Protein AF-A0A3N1P726-F1 (afdb_monomer)

Structure (mmCIF, N/CA/C/O backbone):
data_AF-A0A3N1P726-F1
#
_entry.id   AF-A0A3N1P726-F1
#
loop_
_atom_site.group_PDB
_atom_site.id
_atom_site.type_symbol
_atom_site.label_atom_id
_atom_site.label_alt_id
_atom_site.label_comp_id
_atom_site.label_asym_id
_atom_site.label_entity_id
_atom_site.label_seq_id
_atom_site.pdbx_PDB_ins_code
_atom_site.Cartn_x
_atom_site.Cartn_y
_atom_site.Cartn_z
_atom_site.occupancy
_atom_site.B_iso_or_equiv
_atom_site.auth_seq_id
_atom_site.auth_comp_id
_atom_site.auth_asym_id
_atom_site.auth_atom_id
_atom_site.pdbx_PDB_model_num
ATOM 1 N N . MET A 1 1 ? 25.393 -17.396 -35.556 1.00 43.84 1 MET A N 1
ATOM 2 C CA . MET A 1 1 ? 24.895 -16.043 -35.881 1.00 43.84 1 MET A CA 1
ATOM 3 C C . MET A 1 1 ? 23.393 -16.017 -35.611 1.00 43.84 1 MET A C 1
ATOM 5 O O . MET A 1 1 ? 22.594 -16.010 -36.532 1.00 43.84 1 MET A O 1
ATOM 9 N N . SER A 1 2 ? 23.028 -16.137 -34.336 1.00 51.47 2 SER A N 1
ATOM 10 C CA . SER A 1 2 ? 21.647 -16.136 -33.813 1.00 51.47 2 SER A CA 1
ATOM 11 C C . SER A 1 2 ? 21.602 -15.455 -32.432 1.00 51.47 2 SER A C 1
ATOM 13 O O . SER A 1 2 ? 20.663 -15.632 -31.669 1.00 51.47 2 SER A O 1
ATOM 15 N N . GLU A 1 3 ? 22.654 -14.689 -32.131 1.00 53.19 3 GLU A N 1
ATOM 16 C CA . GLU A 1 3 ? 22.912 -13.937 -30.897 1.00 53.19 3 GLU A CA 1
ATOM 17 C C . GLU A 1 3 ? 22.709 -12.439 -31.194 1.00 53.19 3 GLU A C 1
ATOM 19 O O . GLU A 1 3 ? 23.577 -11.609 -30.954 1.00 53.19 3 GLU A O 1
ATOM 24 N N . GLU A 1 4 ? 21.589 -12.109 -31.835 1.00 57.22 4 GLU A N 1
ATOM 25 C CA . GLU A 1 4 ? 21.088 -10.737 -31.964 1.00 57.22 4 GLU A CA 1
ATOM 26 C C . GLU A 1 4 ? 19.760 -10.736 -31.193 1.00 57.22 4 GLU A C 1
ATOM 28 O O . GLU A 1 4 ? 18.705 -11.086 -31.710 1.00 57.22 4 GLU A O 1
ATOM 33 N N . LEU A 1 5 ? 19.883 -10.808 -29.865 1.00 54.72 5 LEU A N 1
ATOM 34 C CA . LEU A 1 5 ? 19.654 -9.660 -28.988 1.00 54.72 5 LEU A CA 1
ATOM 35 C C . LEU A 1 5 ? 18.198 -9.212 -29.109 1.00 54.72 5 LEU A C 1
ATOM 37 O O . LEU A 1 5 ? 17.847 -8.421 -29.981 1.00 54.72 5 LEU A O 1
ATOM 41 N N . LEU A 1 6 ? 17.343 -9.742 -28.228 1.00 61.22 6 LEU A N 1
ATOM 42 C CA . LEU A 1 6 ? 16.001 -9.201 -28.026 1.00 61.22 6 LEU A CA 1
ATOM 43 C C . LEU A 1 6 ? 16.109 -7.669 -27.937 1.00 61.22 6 LEU A C 1
ATOM 45 O O . LEU A 1 6 ? 16.926 -7.191 -27.144 1.00 61.22 6 LEU A O 1
ATOM 49 N N . PRO A 1 7 ? 15.338 -6.903 -28.731 1.00 70.44 7 PRO A N 1
ATOM 50 C CA . PRO A 1 7 ? 15.354 -5.450 -28.659 1.00 70.44 7 PRO A CA 1
ATOM 51 C C . PRO A 1 7 ? 15.172 -5.030 -27.200 1.00 70.44 7 PRO A C 1
ATOM 53 O O . PRO A 1 7 ? 14.238 -5.499 -26.547 1.00 70.44 7 PRO A O 1
ATOM 56 N N . GLU A 1 8 ? 16.043 -4.169 -26.665 1.00 69.56 8 GLU A N 1
ATOM 57 C CA . GLU A 1 8 ? 15.916 -3.697 -25.276 1.00 69.56 8 GLU A CA 1
ATOM 58 C C . GLU A 1 8 ? 14.517 -3.125 -24.987 1.00 69.56 8 GLU A C 1
ATOM 60 O O . GLU A 1 8 ? 14.040 -3.193 -23.857 1.00 69.56 8 GLU A O 1
ATOM 65 N N . SER A 1 9 ? 13.832 -2.617 -26.017 1.00 71.88 9 SER A N 1
ATOM 66 C CA . SER A 1 9 ? 12.429 -2.203 -25.960 1.00 71.88 9 SER A CA 1
ATOM 67 C C . SER A 1 9 ? 11.479 -3.352 -25.619 1.00 71.88 9 SER A C 1
ATOM 69 O O . SER A 1 9 ? 10.663 -3.207 -24.721 1.00 71.88 9 SER A O 1
ATOM 71 N N . THR A 1 10 ? 11.617 -4.518 -26.254 1.00 80.69 10 THR A N 1
ATOM 72 C CA . THR A 1 10 ? 10.770 -5.686 -25.972 1.00 80.69 10 THR A CA 1
ATOM 73 C C . THR A 1 10 ? 10.984 -6.202 -24.553 1.00 80.69 10 THR A C 1
ATOM 75 O O . THR A 1 10 ? 10.020 -6.574 -23.890 1.00 80.69 10 THR A O 1
ATOM 78 N N . LEU A 1 11 ? 12.226 -6.200 -24.059 1.00 79.44 11 LEU A N 1
ATOM 79 C CA . LEU A 1 11 ? 12.510 -6.596 -22.678 1.00 79.44 11 LEU A CA 1
ATOM 80 C C . LEU A 1 11 ? 11.871 -5.627 -21.670 1.00 79.44 11 LEU A C 1
ATOM 82 O O . LEU A 1 11 ? 11.261 -6.078 -20.701 1.00 79.44 11 LEU A O 1
ATOM 86 N N . ARG A 1 12 ? 11.974 -4.314 -21.917 1.00 80.12 12 ARG A N 1
ATOM 87 C CA . ARG A 1 12 ? 11.340 -3.279 -21.085 1.00 80.12 12 ARG A CA 1
ATOM 88 C C . ARG A 1 12 ? 9.818 -3.397 -21.104 1.00 80.12 12 ARG A C 1
ATOM 90 O O . ARG A 1 12 ? 9.226 -3.470 -20.038 1.00 80.12 12 ARG A O 1
ATOM 97 N N . ASP A 1 13 ? 9.201 -3.534 -22.276 1.00 85.06 13 ASP A N 1
ATOM 98 C CA . ASP A 1 13 ? 7.744 -3.663 -22.415 1.00 85.06 13 ASP A CA 1
ATOM 99 C C . ASP A 1 13 ? 7.202 -4.911 -21.699 1.00 85.06 13 ASP A C 1
ATOM 101 O O . ASP A 1 13 ? 6.174 -4.859 -21.018 1.00 85.06 13 ASP A O 1
ATOM 105 N N . VAL A 1 14 ? 7.901 -6.047 -21.824 1.00 86.50 14 VAL A N 1
ATOM 106 C CA . VAL A 1 14 ? 7.523 -7.300 -21.153 1.00 86.50 14 VAL A CA 1
ATOM 107 C C . VAL A 1 14 ? 7.608 -7.151 -19.638 1.00 86.50 14 VAL A C 1
ATOM 109 O O . VAL A 1 14 ? 6.733 -7.642 -18.922 1.00 86.50 14 VAL A O 1
ATOM 112 N N . VAL A 1 15 ? 8.637 -6.474 -19.135 1.00 87.06 15 VAL A N 1
ATOM 113 C CA . VAL A 1 15 ? 8.799 -6.298 -17.691 1.00 87.06 15 VAL A CA 1
ATOM 114 C C . VAL A 1 15 ? 7.862 -5.239 -17.145 1.00 87.06 15 VAL A C 1
ATOM 116 O O . VAL A 1 15 ? 7.278 -5.471 -16.095 1.00 87.06 15 VAL A O 1
ATOM 119 N N . ASP A 1 16 ? 7.614 -4.150 -17.862 1.00 87.56 16 ASP A N 1
ATOM 120 C CA . ASP A 1 16 ? 6.596 -3.170 -17.487 1.00 87.56 16 ASP A CA 1
ATOM 121 C C . ASP A 1 16 ? 5.211 -3.815 -17.407 1.00 87.56 16 ASP A C 1
ATOM 123 O O . ASP A 1 16 ? 4.442 -3.549 -16.478 1.00 87.56 16 ASP A O 1
ATOM 127 N N . LEU A 1 17 ? 4.897 -4.715 -18.343 1.00 91.44 17 LEU A N 1
ATOM 128 C CA . LEU A 1 17 ? 3.686 -5.521 -18.274 1.00 91.44 17 LEU A CA 1
ATOM 129 C C . LEU A 1 17 ? 3.694 -6.428 -17.036 1.00 91.44 17 LEU A C 1
ATOM 131 O O . LEU A 1 17 ? 2.698 -6.474 -16.315 1.00 91.44 17 LEU A O 1
ATOM 135 N N . ALA A 1 18 ? 4.803 -7.116 -16.758 1.00 91.12 18 ALA A N 1
ATOM 136 C CA . ALA A 1 18 ? 4.930 -7.977 -15.584 1.00 91.12 18 ALA A CA 1
ATOM 137 C C . ALA A 1 18 ? 4.765 -7.195 -14.269 1.00 91.12 18 ALA A C 1
ATOM 139 O O . ALA A 1 18 ? 3.992 -7.615 -13.410 1.00 91.12 18 ALA A O 1
ATOM 140 N N . VAL A 1 19 ? 5.413 -6.034 -14.137 1.00 92.62 19 VAL A N 1
ATOM 141 C CA . VAL A 1 19 ? 5.301 -5.130 -12.983 1.00 92.62 19 VAL A CA 1
ATOM 142 C C . VAL A 1 19 ? 3.850 -4.707 -12.790 1.00 92.62 19 VAL A C 1
ATOM 144 O O . VAL A 1 19 ? 3.305 -4.894 -11.706 1.00 92.62 19 VAL A O 1
ATOM 147 N N . ARG A 1 20 ? 3.176 -4.235 -13.847 1.00 93.00 20 ARG A N 1
ATOM 148 C CA . ARG A 1 20 ? 1.761 -3.832 -13.769 1.00 93.00 20 ARG A CA 1
ATOM 149 C C . ARG A 1 20 ? 0.844 -4.980 -13.362 1.00 93.00 20 ARG A C 1
ATOM 151 O O . ARG A 1 20 ? -0.086 -4.767 -12.588 1.00 93.00 20 ARG A O 1
ATOM 158 N N . LEU A 1 21 ? 1.080 -6.188 -13.874 1.00 96.62 21 LEU A N 1
ATOM 159 C CA . LEU A 1 21 ? 0.293 -7.368 -13.509 1.00 96.62 21 LEU A CA 1
ATOM 160 C C . LEU A 1 21 ? 0.488 -7.738 -12.036 1.00 96.62 21 LEU A C 1
ATOM 162 O O . LEU A 1 21 ? -0.486 -8.033 -11.343 1.00 96.62 21 LEU A O 1
ATOM 166 N N . VAL A 1 22 ? 1.728 -7.691 -11.553 1.00 95.69 22 VAL A N 1
ATOM 167 C CA . VAL A 1 22 ? 2.077 -7.984 -10.160 1.00 95.69 22 VAL A CA 1
ATOM 168 C C . VAL A 1 22 ? 1.506 -6.922 -9.210 1.00 95.69 22 VAL A C 1
ATOM 170 O O . VAL A 1 22 ? 0.860 -7.274 -8.222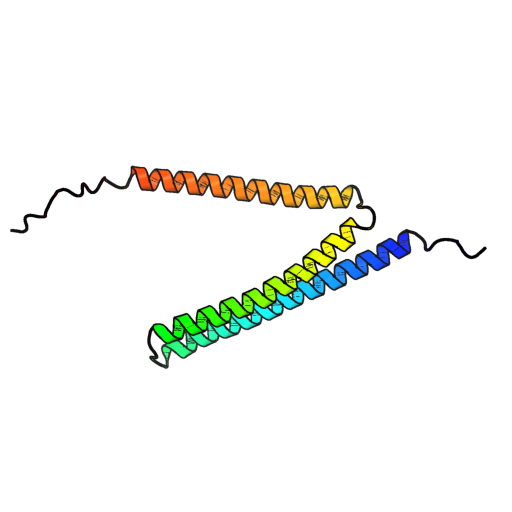 1.00 95.69 22 VAL A O 1
ATOM 173 N N . GLU A 1 23 ? 1.657 -5.634 -9.532 1.00 95.31 23 GLU A N 1
ATOM 174 C CA . GLU A 1 23 ? 1.076 -4.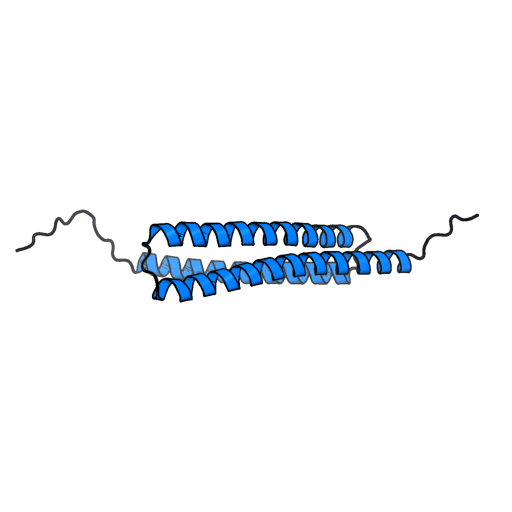514 -8.777 1.00 95.31 23 GLU A CA 1
ATOM 175 C C . GLU A 1 23 ? -0.455 -4.619 -8.717 1.00 95.31 23 GLU A C 1
ATOM 177 O O . GLU A 1 23 ? -1.052 -4.483 -7.645 1.00 95.31 23 GLU A O 1
ATOM 182 N N . PHE A 1 24 ? -1.098 -4.915 -9.851 1.00 97.38 24 PHE A N 1
ATOM 183 C CA . PHE A 1 24 ? -2.545 -5.101 -9.926 1.00 97.38 24 PHE A CA 1
ATOM 184 C C . PHE A 1 24 ? -3.014 -6.288 -9.080 1.00 97.38 24 PHE A C 1
ATOM 186 O O . PHE A 1 24 ? -3.996 -6.168 -8.346 1.00 97.38 24 PHE A O 1
ATOM 193 N N . ALA A 1 25 ? -2.303 -7.417 -9.128 1.00 97.75 25 ALA A N 1
ATOM 194 C CA . ALA A 1 25 ? -2.602 -8.573 -8.290 1.00 97.75 25 ALA A CA 1
ATOM 195 C C . ALA A 1 25 ? -2.495 -8.223 -6.797 1.00 97.75 25 ALA A C 1
ATOM 197 O O . ALA A 1 25 ? -3.418 -8.513 -6.033 1.00 97.75 25 ALA A O 1
ATOM 198 N N . GLY A 1 26 ? -1.426 -7.532 -6.386 1.00 97.75 26 GLY A N 1
ATOM 199 C CA . GLY A 1 26 ? -1.258 -7.060 -5.010 1.00 97.75 26 GLY A CA 1
ATOM 200 C C . GLY A 1 26 ? -2.385 -6.122 -4.568 1.00 97.75 26 GLY A C 1
ATOM 201 O O . GLY A 1 26 ? -2.984 -6.318 -3.508 1.00 97.75 26 GLY A O 1
ATOM 202 N N . ALA A 1 27 ? -2.744 -5.149 -5.410 1.00 97.81 27 ALA A N 1
ATOM 203 C CA . ALA A 1 27 ? -3.853 -4.231 -5.158 1.00 97.81 27 ALA A CA 1
ATOM 204 C C . ALA A 1 27 ? -5.197 -4.966 -5.025 1.00 97.81 27 ALA A C 1
ATOM 206 O O . ALA A 1 27 ? -5.979 -4.663 -4.122 1.00 97.81 27 ALA A O 1
ATOM 207 N N . LEU A 1 28 ? -5.452 -5.966 -5.871 1.00 98.50 28 LEU A N 1
ATOM 208 C CA . LEU A 1 28 ? -6.667 -6.776 -5.823 1.00 98.50 28 LEU A CA 1
ATOM 209 C C . LEU A 1 28 ? -6.752 -7.603 -4.532 1.00 98.50 28 LEU A C 1
ATOM 211 O O . LEU A 1 28 ? -7.810 -7.650 -3.906 1.00 98.50 28 LEU A O 1
ATOM 215 N N . ILE A 1 29 ? -5.646 -8.210 -4.096 1.00 98.38 29 ILE A N 1
ATOM 216 C CA . ILE A 1 29 ? -5.569 -8.965 -2.834 1.00 98.38 29 ILE A CA 1
ATOM 217 C C . ILE A 1 29 ? -5.903 -8.057 -1.644 1.00 98.38 29 ILE A C 1
ATOM 219 O O . ILE A 1 29 ? -6.737 -8.415 -0.805 1.00 98.38 29 ILE A O 1
ATOM 223 N N . ILE A 1 30 ? -5.299 -6.865 -1.590 1.00 98.25 30 ILE A N 1
ATOM 224 C CA . ILE A 1 30 ? -5.569 -5.865 -0.547 1.00 98.25 30 ILE A CA 1
ATOM 225 C C . ILE A 1 30 ? -7.038 -5.453 -0.577 1.00 98.25 30 ILE A C 1
ATOM 227 O O . ILE A 1 30 ? -7.698 -5.437 0.463 1.00 98.25 30 ILE A O 1
ATOM 231 N N . PHE A 1 31 ? -7.561 -5.154 -1.765 1.00 98.44 31 PHE A N 1
ATOM 232 C CA . PHE A 1 31 ? -8.940 -4.728 -1.948 1.00 98.44 31 PHE A CA 1
ATOM 233 C C . PHE A 1 31 ? -9.936 -5.790 -1.471 1.00 98.44 31 PHE A C 1
ATOM 235 O O . PHE A 1 31 ? -10.859 -5.472 -0.723 1.00 98.44 31 PHE A O 1
ATOM 242 N N . ILE A 1 32 ? -9.725 -7.060 -1.828 1.00 98.19 32 ILE A N 1
ATOM 243 C CA . ILE A 1 32 ? -10.563 -8.179 -1.379 1.00 98.19 32 ILE A CA 1
ATOM 244 C C . ILE A 1 32 ? -10.520 -8.305 0.147 1.00 98.19 32 ILE A C 1
ATOM 246 O O . ILE A 1 32 ? -11.571 -8.410 0.784 1.00 98.19 32 ILE A O 1
ATOM 250 N N . GLY A 1 33 ? -9.327 -8.257 0.748 1.00 97.44 33 GLY A N 1
ATOM 251 C CA . GLY A 1 33 ? -9.169 -8.318 2.200 1.00 97.44 33 GLY A CA 1
ATOM 252 C C . GLY A 1 33 ? -9.874 -7.169 2.921 1.00 97.44 33 GLY A C 1
ATOM 253 O O . GLY A 1 33 ? -10.566 -7.391 3.917 1.00 97.44 33 GLY A O 1
ATOM 254 N N . ALA A 1 34 ? -9.746 -5.951 2.391 1.00 97.31 34 ALA A N 1
ATOM 255 C CA . ALA A 1 34 ? -10.393 -4.756 2.917 1.00 97.31 34 ALA A CA 1
ATOM 256 C C . ALA A 1 34 ? -11.922 -4.825 2.792 1.00 97.31 34 ALA A C 1
ATOM 258 O O . ALA A 1 34 ? -12.623 -4.585 3.774 1.00 97.31 34 ALA A O 1
ATOM 259 N N . ALA A 1 35 ? -12.446 -5.216 1.626 1.00 97.19 35 ALA A N 1
ATOM 260 C CA . ALA A 1 35 ? -13.879 -5.380 1.397 1.00 97.19 35 ALA A CA 1
ATOM 261 C C . ALA A 1 35 ? -14.473 -6.453 2.321 1.00 97.19 35 ALA A C 1
ATOM 263 O O . ALA A 1 35 ? -15.495 -6.227 2.970 1.00 97.19 35 ALA A O 1
ATOM 264 N N . TRP A 1 36 ? -13.795 -7.597 2.448 1.00 95.94 36 TRP A N 1
ATOM 265 C CA . TRP A 1 36 ? -14.190 -8.658 3.370 1.00 95.94 36 TRP A CA 1
ATOM 266 C C . TRP A 1 36 ? -14.218 -8.166 4.825 1.00 95.94 36 TRP A C 1
ATOM 268 O O . TRP A 1 36 ? -15.197 -8.396 5.540 1.00 95.94 36 TRP A O 1
ATOM 278 N N . ALA A 1 37 ? -13.179 -7.446 5.260 1.00 93.69 37 ALA A N 1
ATOM 279 C CA . ALA A 1 37 ? -13.094 -6.905 6.614 1.00 93.69 37 ALA A CA 1
ATOM 280 C C . ALA A 1 37 ? -14.187 -5.862 6.886 1.00 93.69 37 ALA A C 1
ATOM 282 O O . ALA A 1 37 ? -14.783 -5.868 7.963 1.00 93.69 37 ALA A O 1
ATOM 283 N N . PHE A 1 38 ? -14.486 -5.013 5.901 1.00 93.56 38 PHE A N 1
ATOM 284 C CA . PHE A 1 38 ? -15.535 -4.003 5.975 1.00 93.56 38 PHE A CA 1
ATOM 285 C C . PHE A 1 38 ? -16.925 -4.632 6.119 1.00 93.56 38 PHE A C 1
ATOM 287 O O . PHE A 1 38 ? -17.659 -4.287 7.045 1.00 93.56 38 PHE A O 1
ATOM 294 N N . VAL A 1 39 ? -17.266 -5.608 5.268 1.00 92.19 39 VAL A N 1
ATOM 295 C CA . VAL A 1 39 ? -18.553 -6.323 5.336 1.00 92.19 39 VAL A CA 1
ATOM 296 C C . VAL A 1 39 ? -18.735 -6.989 6.699 1.00 92.19 39 VAL A C 1
ATOM 298 O O . VAL A 1 39 ? -19.796 -6.864 7.310 1.00 92.19 39 VAL A O 1
ATOM 301 N N . GLN A 1 40 ? -17.695 -7.654 7.212 1.00 88.88 40 GLN A N 1
ATOM 302 C CA . GLN A 1 40 ? -17.748 -8.269 8.538 1.00 88.88 40 GLN A CA 1
ATOM 303 C C . GLN A 1 40 ? -17.921 -7.220 9.636 1.00 88.88 40 GLN A C 1
ATOM 305 O O . GLN A 1 40 ? -18.793 -7.365 10.486 1.00 88.88 40 GLN A O 1
ATOM 310 N N . PHE A 1 41 ? -17.138 -6.142 9.614 1.00 85.94 41 PHE A N 1
ATOM 311 C CA . PHE A 1 41 ? -17.218 -5.081 10.615 1.00 85.94 41 PHE A CA 1
ATOM 312 C C . PHE A 1 41 ? -18.622 -4.459 10.693 1.00 85.94 41 PHE A C 1
ATOM 314 O O . PHE A 1 41 ? -19.198 -4.365 11.779 1.00 85.94 41 PHE A O 1
ATOM 321 N N . VAL A 1 42 ? -19.211 -4.118 9.542 1.00 86.38 42 VAL A N 1
ATOM 322 C CA . VAL A 1 42 ? -20.570 -3.557 9.455 1.00 86.38 42 VAL A CA 1
ATOM 323 C C . VAL A 1 42 ? -21.629 -4.585 9.874 1.00 86.38 42 VAL A C 1
ATOM 325 O O . VAL A 1 42 ? -22.553 -4.249 10.620 1.00 86.38 42 VAL A O 1
ATOM 328 N N . GLY A 1 43 ? -21.480 -5.848 9.460 1.00 80.00 43 GLY A N 1
ATOM 329 C CA . GLY A 1 43 ? -22.374 -6.944 9.844 1.00 80.00 43 GLY A CA 1
ATOM 330 C C . GLY A 1 43 ? -22.368 -7.228 11.351 1.00 80.00 43 GLY A C 1
ATOM 331 O O . GLY A 1 43 ? -23.426 -7.378 11.962 1.00 80.00 43 GLY A O 1
ATOM 332 N N . TYR A 1 44 ? -21.196 -7.227 11.993 1.00 69.69 44 TYR A N 1
ATOM 333 C CA . TYR A 1 44 ? -21.091 -7.351 13.451 1.00 69.69 44 TYR A CA 1
ATOM 334 C C . TYR A 1 44 ? -21.659 -6.126 14.180 1.00 69.69 44 TYR A C 1
ATOM 336 O O . TYR A 1 44 ? -22.300 -6.298 15.216 1.00 69.69 44 TYR A O 1
ATOM 344 N N . GLY A 1 45 ? -21.476 -4.912 13.650 1.00 64.88 45 GLY A N 1
ATOM 345 C CA . GLY A 1 45 ? -22.043 -3.686 14.226 1.00 64.88 45 GLY A CA 1
ATOM 346 C C . GLY A 1 45 ? -23.576 -3.662 14.218 1.00 64.88 45 GLY A C 1
ATOM 347 O O . GLY A 1 45 ? -24.195 -3.279 15.209 1.00 64.88 45 GLY A O 1
ATOM 348 N N . THR A 1 46 ? -24.200 -4.144 13.142 1.00 60.81 46 THR A N 1
ATOM 349 C CA . THR A 1 46 ? -25.667 -4.162 12.978 1.00 60.81 46 THR A CA 1
ATOM 350 C C . THR A 1 46 ? -26.349 -5.325 13.704 1.00 60.81 46 THR A C 1
ATOM 352 O O . THR A 1 46 ? -27.377 -5.129 14.349 1.00 60.81 46 THR A O 1
ATOM 355 N N . VAL A 1 47 ? -25.773 -6.533 13.691 1.00 58.16 47 VAL A N 1
ATOM 356 C CA . VAL A 1 47 ? -26.336 -7.697 14.410 1.00 58.16 47 VAL A CA 1
ATOM 357 C C . VAL A 1 47 ? -26.217 -7.546 15.938 1.00 58.16 47 VAL A C 1
ATOM 359 O O . VAL A 1 47 ? -27.050 -8.070 16.684 1.00 58.16 47 VAL A O 1
ATOM 362 N N . ARG A 1 48 ? -25.229 -6.784 16.428 1.00 53.19 48 ARG A N 1
ATOM 363 C CA . ARG A 1 48 ? -24.992 -6.546 17.865 1.00 53.19 48 ARG A CA 1
ATOM 364 C C . ARG A 1 48 ? -26.059 -5.688 18.548 1.00 53.19 48 ARG A C 1
ATOM 366 O O . ARG A 1 48 ? -26.246 -5.844 19.750 1.00 53.19 48 ARG A O 1
ATOM 373 N N . LEU A 1 49 ? -26.804 -4.868 17.805 1.00 52.44 49 LEU A N 1
ATOM 374 C CA . LEU A 1 49 ? -27.983 -4.169 18.335 1.00 52.44 49 LEU A CA 1
ATOM 375 C C . LEU A 1 49 ? -29.132 -5.130 18.681 1.00 52.44 49 LEU A C 1
ATOM 377 O O . LEU A 1 49 ? -29.952 -4.807 19.533 1.00 52.44 49 LEU A O 1
ATOM 381 N N . ARG A 1 50 ? -29.193 -6.313 18.049 1.00 55.50 50 ARG A N 1
ATOM 382 C CA . ARG A 1 50 ? -30.311 -7.255 18.216 1.00 55.50 50 ARG A CA 1
ATOM 383 C C . ARG A 1 50 ? -30.041 -8.370 19.226 1.00 55.50 50 ARG A C 1
ATOM 385 O O . ARG A 1 50 ? -30.964 -8.781 19.917 1.00 55.50 50 ARG A O 1
ATOM 392 N N . ASN A 1 51 ? -28.797 -8.841 19.346 1.00 55.16 51 ASN A N 1
ATOM 393 C CA . ASN A 1 51 ? -28.444 -9.937 20.254 1.00 55.16 51 ASN A CA 1
ATOM 394 C C . ASN A 1 51 ? -27.362 -9.511 21.259 1.00 55.16 51 ASN A C 1
ATOM 396 O O . ASN A 1 51 ? -26.167 -9.483 20.957 1.00 55.16 51 ASN A O 1
ATOM 400 N N . TRP A 1 52 ? -27.812 -9.245 22.486 1.00 50.00 52 TRP A N 1
ATOM 401 C CA . TRP A 1 52 ? -27.025 -8.990 23.693 1.00 50.00 52 TRP A CA 1
ATOM 402 C C . TRP A 1 52 ? -26.141 -10.205 24.048 1.00 50.00 52 TRP A C 1
ATOM 404 O O . TRP A 1 52 ? -26.482 -11.035 24.885 1.00 50.00 52 TRP A O 1
ATOM 414 N N . LYS A 1 53 ? -24.983 -10.353 23.398 1.00 53.88 53 LYS A N 1
ATOM 415 C CA . LYS A 1 53 ? -23.875 -11.197 23.883 1.00 53.88 53 LYS A CA 1
ATOM 416 C C . LYS A 1 53 ? -22.714 -10.277 24.259 1.00 53.88 53 LYS A C 1
ATOM 418 O O . LYS A 1 53 ? -22.312 -9.441 23.454 1.00 53.88 53 LYS A O 1
ATOM 423 N N . GLY A 1 54 ? -22.240 -10.403 25.500 1.00 55.94 54 GLY A N 1
ATOM 424 C CA . GLY A 1 54 ? -21.431 -9.426 26.244 1.00 55.94 54 GLY A CA 1
ATOM 425 C C . GLY A 1 54 ? -20.094 -8.951 25.631 1.00 55.94 54 GLY A C 1
ATOM 426 O O . GLY A 1 54 ? -19.781 -9.224 24.470 1.00 55.94 54 GLY A O 1
ATOM 427 N N . PRO A 1 55 ? -19.288 -8.193 26.399 1.00 57.97 55 PRO A N 1
ATOM 428 C CA . PRO A 1 55 ? -18.083 -7.495 25.922 1.00 57.97 55 PRO A CA 1
ATOM 429 C C . PRO A 1 55 ? -17.009 -8.424 25.330 1.00 57.97 55 PRO A C 1
ATOM 431 O O . PRO A 1 55 ? -16.330 -8.069 24.369 1.00 57.97 55 PRO A O 1
ATOM 434 N N . THR A 1 56 ? -16.901 -9.647 25.850 1.00 58.31 56 THR A N 1
ATOM 435 C CA . THR A 1 56 ? -15.813 -10.588 25.545 1.00 58.31 56 THR A CA 1
ATOM 436 C C . THR A 1 56 ? -15.881 -11.152 24.122 1.00 58.31 56 THR A C 1
ATOM 438 O O . THR A 1 56 ? -14.855 -11.299 23.467 1.00 58.31 56 THR A O 1
ATOM 441 N N . GLY A 1 57 ? -17.080 -11.413 23.588 1.00 60.22 57 GLY A N 1
ATOM 442 C CA . GLY A 1 57 ? -17.240 -11.949 22.226 1.00 60.22 57 GLY A CA 1
ATOM 443 C C . GLY A 1 57 ? -16.907 -10.939 21.120 1.00 60.22 57 GLY A C 1
ATOM 444 O O . GLY A 1 57 ? -16.439 -11.325 20.050 1.00 60.22 57 GLY A O 1
ATOM 445 N N . ALA A 1 58 ? -17.098 -9.643 21.388 1.00 62.62 58 ALA A N 1
ATOM 446 C CA . ALA A 1 58 ? -16.799 -8.573 20.435 1.00 62.62 58 ALA A CA 1
ATOM 447 C C . ALA A 1 58 ? -15.289 -8.372 20.247 1.00 62.62 58 ALA A C 1
ATOM 449 O O . ALA A 1 58 ? -14.828 -8.215 19.117 1.00 62.62 58 ALA A O 1
ATOM 450 N N . ALA A 1 59 ? -14.517 -8.453 21.335 1.00 66.06 59 ALA A N 1
ATOM 451 C CA . ALA A 1 59 ? -13.060 -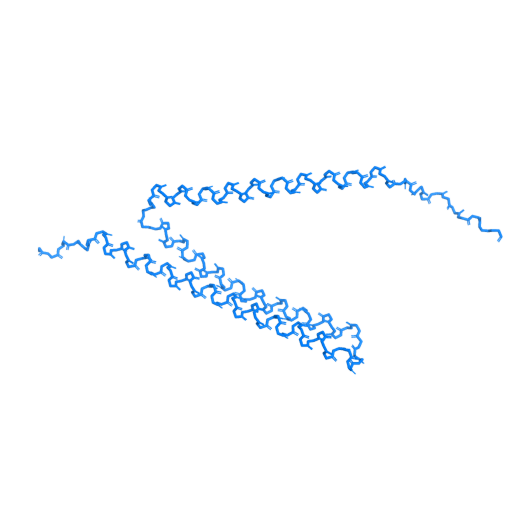8.363 21.283 1.00 66.06 59 ALA A CA 1
ATOM 452 C C . ALA A 1 59 ? -12.444 -9.511 20.460 1.00 66.06 59 ALA A C 1
ATOM 454 O O . ALA A 1 59 ? -11.589 -9.272 19.605 1.00 66.06 59 ALA A O 1
ATOM 455 N N . PHE A 1 60 ? -12.935 -10.745 20.641 1.00 67.56 60 PHE A N 1
ATOM 456 C CA . PHE A 1 60 ? -12.498 -11.903 19.849 1.00 67.56 60 PHE A CA 1
ATOM 457 C C . PHE A 1 60 ? -12.855 -11.774 18.358 1.00 67.56 60 PHE A C 1
ATOM 459 O O . PHE A 1 60 ? -12.024 -12.081 17.500 1.00 67.56 60 PHE A O 1
ATOM 466 N N . GLY A 1 61 ? -14.058 -11.286 18.034 1.00 77.12 61 GLY A N 1
ATOM 467 C CA . GLY A 1 61 ? -14.489 -11.059 16.649 1.00 77.12 61 GLY A CA 1
ATOM 468 C C . GLY A 1 61 ? -13.654 -9.995 15.933 1.00 77.12 61 GLY A C 1
ATOM 469 O O . GLY A 1 61 ? -13.153 -10.237 14.835 1.00 77.12 61 GLY A O 1
ATOM 470 N N . PHE A 1 62 ? -13.426 -8.851 16.582 1.00 82.44 62 PHE A N 1
ATOM 471 C CA . PHE A 1 62 ? -12.618 -7.765 16.026 1.00 82.44 62 PHE A CA 1
ATOM 472 C C . PHE A 1 62 ? -11.160 -8.182 15.801 1.00 82.44 62 PHE A C 1
ATOM 474 O O . PHE A 1 62 ? -10.597 -7.907 14.739 1.00 82.44 62 PHE A O 1
ATOM 481 N N . ASN A 1 63 ? -10.564 -8.909 16.753 1.00 86.19 63 ASN A N 1
ATOM 482 C CA . ASN A 1 63 ? -9.203 -9.417 16.596 1.00 86.19 63 ASN A CA 1
ATOM 483 C C . ASN A 1 63 ? -9.092 -10.374 15.397 1.00 86.19 63 ASN A C 1
ATOM 485 O O . ASN A 1 63 ? -8.148 -10.290 14.616 1.00 86.19 63 ASN A O 1
ATOM 489 N N . ARG A 1 64 ? -10.091 -11.239 15.180 1.00 88.00 64 ARG A N 1
ATOM 490 C CA . ARG A 1 64 ? -10.110 -12.155 14.029 1.00 88.00 64 ARG A CA 1
ATOM 491 C C . ARG A 1 64 ? -10.217 -11.424 12.687 1.00 88.00 64 ARG A C 1
ATOM 493 O O . ARG A 1 64 ? 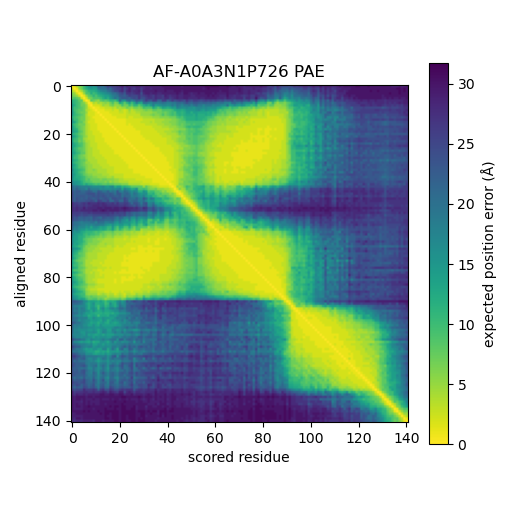-9.541 -11.819 11.735 1.00 88.00 64 ARG A O 1
ATOM 500 N N . ILE A 1 65 ? -11.027 -10.364 12.610 1.00 90.44 65 ILE A N 1
ATOM 501 C CA . ILE A 1 65 ? -11.133 -9.516 11.411 1.00 90.44 65 ILE A CA 1
ATOM 502 C C . ILE A 1 65 ? -9.789 -8.842 11.132 1.00 90.44 65 ILE A C 1
ATOM 504 O O . ILE A 1 65 ? -9.275 -8.957 10.021 1.00 90.44 65 ILE A O 1
ATOM 508 N N . ARG A 1 66 ? -9.180 -8.220 12.151 1.00 92.88 66 ARG A N 1
ATOM 509 C CA . ARG A 1 66 ? -7.859 -7.583 12.046 1.00 92.88 66 ARG A CA 1
ATOM 510 C C . ARG A 1 66 ? -6.767 -8.549 11.601 1.00 92.88 66 ARG A C 1
ATOM 512 O O . ARG A 1 66 ? -6.017 -8.219 10.691 1.00 92.88 66 ARG A O 1
AT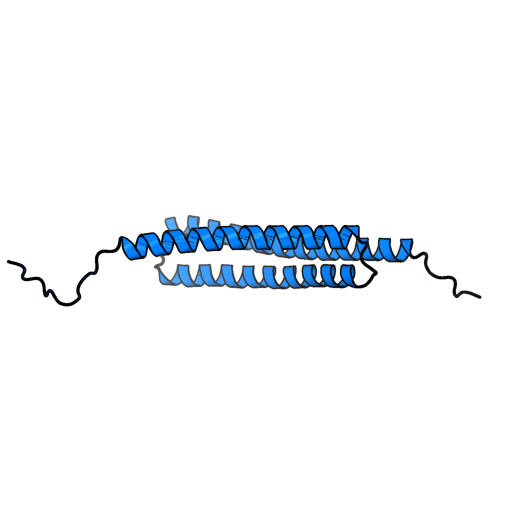OM 519 N N . LEU A 1 67 ? -6.687 -9.734 12.205 1.00 95.62 67 LEU A N 1
ATOM 520 C CA . LEU A 1 67 ? -5.691 -10.748 11.844 1.00 95.62 67 LEU A CA 1
ATOM 521 C C . LEU A 1 67 ? -5.855 -11.216 10.398 1.00 95.62 67 LEU A C 1
ATOM 523 O O . LEU A 1 67 ? -4.869 -11.414 9.695 1.00 95.62 67 LEU A O 1
ATOM 527 N N . THR A 1 68 ? -7.096 -11.385 9.943 1.00 94.56 68 THR A N 1
ATOM 528 C CA . THR A 1 68 ? -7.366 -11.813 8.566 1.00 94.56 68 THR A CA 1
ATOM 529 C C . THR A 1 68 ? -7.026 -10.703 7.574 1.00 94.56 68 THR A C 1
ATOM 531 O O . THR A 1 68 ? -6.310 -10.963 6.613 1.00 94.56 68 THR A O 1
ATOM 534 N N . LEU A 1 69 ? -7.446 -9.461 7.840 1.00 97.06 69 LEU A N 1
ATOM 535 C CA . LEU A 1 69 ? -7.058 -8.295 7.044 1.00 97.06 69 LEU A CA 1
ATOM 536 C C . LEU A 1 69 ? -5.532 -8.143 6.977 1.00 97.06 69 LEU A C 1
ATOM 538 O O . LEU A 1 69 ? -4.986 -7.944 5.899 1.00 97.06 69 LEU A O 1
ATOM 542 N N . GLY A 1 70 ? -4.845 -8.308 8.110 1.00 97.44 70 GLY A N 1
ATOM 543 C CA . GLY A 1 70 ? -3.386 -8.268 8.184 1.00 97.44 70 GLY A CA 1
ATOM 544 C C . GLY A 1 70 ? -2.708 -9.286 7.263 1.00 97.44 70 GLY A C 1
ATOM 545 O O . GLY A 1 70 ? -1.705 -8.955 6.645 1.00 97.44 70 GLY A O 1
ATOM 546 N N . ARG A 1 71 ? -3.280 -10.488 7.098 1.00 98.12 71 ARG A N 1
ATOM 547 C CA . ARG A 1 71 ? -2.766 -11.506 6.160 1.00 98.12 71 ARG A CA 1
ATOM 548 C C . ARG A 1 71 ? -2.934 -11.094 4.698 1.00 98.12 71 ARG A C 1
ATOM 550 O O . ARG A 1 71 ? -2.009 -11.282 3.918 1.00 98.12 71 ARG A O 1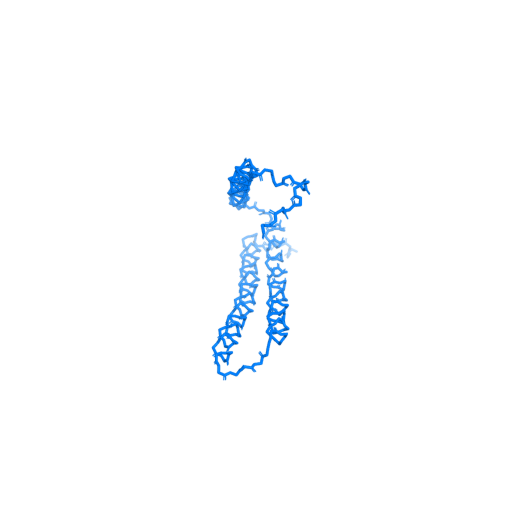
ATOM 557 N N . PHE A 1 72 ? -4.081 -10.518 4.333 1.00 98.19 72 PHE A N 1
ATOM 558 C CA . PHE A 1 72 ? -4.293 -9.983 2.981 1.00 98.19 72 PHE A CA 1
ATOM 559 C C . PHE A 1 72 ? -3.353 -8.812 2.682 1.00 98.19 72 PHE A C 1
ATOM 561 O O . PHE A 1 72 ? -2.785 -8.749 1.598 1.00 98.19 72 PHE A O 1
ATOM 568 N N . LEU A 1 73 ? -3.157 -7.915 3.651 1.00 98.19 73 LEU A N 1
ATOM 569 C CA . LEU A 1 73 ? -2.215 -6.804 3.530 1.00 98.19 73 LEU A CA 1
ATOM 570 C C . LEU A 1 73 ? -0.777 -7.296 3.361 1.00 98.19 73 LEU A C 1
ATO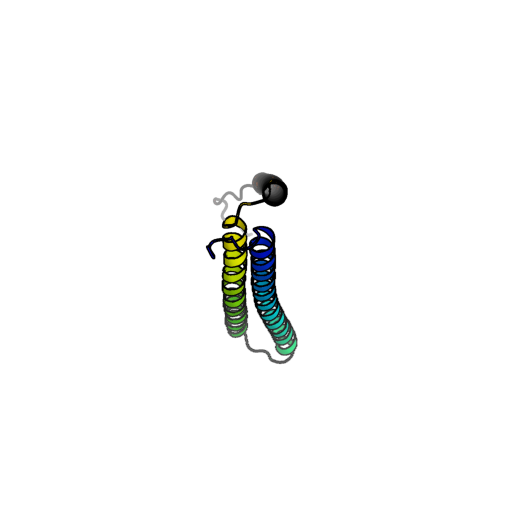M 572 O O . LEU A 1 73 ? -0.106 -6.847 2.442 1.00 98.19 73 LEU A O 1
ATOM 576 N N . ALA A 1 74 ? -0.326 -8.234 4.199 1.00 98.19 74 ALA A N 1
ATOM 577 C CA . ALA A 1 74 ? 1.012 -8.811 4.094 1.00 98.19 74 ALA A CA 1
ATOM 578 C C . ALA A 1 74 ? 1.246 -9.430 2.709 1.00 98.19 74 ALA A C 1
ATOM 580 O O . ALA A 1 74 ? 2.204 -9.070 2.035 1.00 98.19 74 ALA A O 1
ATOM 581 N N . LEU A 1 75 ? 0.313 -10.265 2.242 1.00 98.31 75 LEU A N 1
ATOM 582 C CA . LEU A 1 75 ? 0.409 -10.884 0.923 1.00 98.31 75 LEU A CA 1
ATOM 583 C C . LEU A 1 75 ? 0.415 -9.839 -0.203 1.00 98.31 75 LEU A C 1
ATOM 585 O O . LEU A 1 75 ? 1.244 -9.902 -1.100 1.00 98.31 75 LEU A O 1
ATOM 589 N N . GLY A 1 76 ? -0.480 -8.852 -0.163 1.00 97.38 76 GLY A N 1
ATOM 590 C CA . GLY A 1 76 ? -0.514 -7.805 -1.184 1.00 97.38 76 GLY A CA 1
ATOM 591 C C . GLY A 1 76 ? 0.764 -6.964 -1.231 1.00 97.38 76 GLY A C 1
ATOM 592 O O . GLY A 1 76 ? 1.214 -6.597 -2.314 1.00 97.38 76 GLY A O 1
ATOM 593 N N . LEU A 1 77 ? 1.376 -6.709 -0.072 1.00 97.31 77 LEU A N 1
ATOM 594 C CA . LEU A 1 77 ? 2.653 -6.004 0.035 1.00 97.31 77 LEU A CA 1
ATOM 595 C C . LEU A 1 77 ? 3.827 -6.836 -0.490 1.00 97.31 77 LEU A C 1
ATOM 597 O O . LEU A 1 77 ? 4.722 -6.269 -1.105 1.00 97.31 77 LEU A O 1
ATOM 601 N N . GLU A 1 78 ? 3.822 -8.159 -0.309 1.00 97.62 78 GLU A N 1
ATOM 602 C CA . GLU A 1 78 ? 4.826 -9.043 -0.920 1.00 97.62 78 GLU A CA 1
ATOM 603 C C . GLU A 1 78 ? 4.779 -8.970 -2.454 1.00 97.62 78 GLU A C 1
ATOM 605 O O . GLU A 1 78 ? 5.822 -8.914 -3.105 1.00 97.62 78 GLU A O 1
ATOM 610 N N . PHE A 1 79 ? 3.579 -8.889 -3.040 1.00 96.25 79 PHE A N 1
ATOM 611 C CA . PHE A 1 79 ? 3.419 -8.673 -4.481 1.00 96.25 79 PHE A CA 1
ATOM 612 C C . PHE A 1 79 ? 3.909 -7.286 -4.904 1.00 96.25 79 PHE A C 1
ATOM 614 O O . PHE A 1 79 ? 4.676 -7.179 -5.854 1.00 96.25 79 PHE A O 1
ATOM 621 N N . GLN A 1 80 ? 3.529 -6.222 -4.194 1.00 94.50 80 GLN A N 1
ATOM 622 C CA . GLN A 1 80 ? 4.008 -4.869 -4.510 1.00 94.50 80 GLN A CA 1
ATOM 623 C C . GLN A 1 80 ? 5.538 -4.776 -4.439 1.00 94.50 80 GLN A C 1
ATOM 625 O O . GLN A 1 80 ? 6.160 -4.259 -5.363 1.00 94.50 80 GLN A O 1
ATOM 630 N N . LEU A 1 81 ? 6.148 -5.380 -3.415 1.00 95.56 81 LEU A N 1
ATOM 631 C CA . LEU A 1 81 ? 7.599 -5.475 -3.280 1.00 95.56 81 LEU A CA 1
ATOM 632 C C . LEU A 1 81 ? 8.240 -6.229 -4.455 1.00 95.56 81 LEU A C 1
ATOM 634 O O . LEU A 1 81 ? 9.294 -5.824 -4.938 1.00 95.56 81 LEU A O 1
ATOM 638 N N . ALA A 1 82 ? 7.620 -7.309 -4.939 1.00 93.62 82 ALA A N 1
ATOM 639 C CA . ALA A 1 82 ? 8.106 -8.015 -6.122 1.00 93.62 82 ALA A CA 1
ATOM 640 C C . ALA A 1 82 ? 8.072 -7.122 -7.377 1.00 93.62 82 ALA A C 1
ATOM 642 O O . ALA A 1 82 ? 9.021 -7.144 -8.161 1.00 93.62 82 ALA A O 1
ATOM 643 N N . GLY A 1 83 ? 7.028 -6.302 -7.540 1.00 91.81 83 GLY A N 1
ATOM 644 C CA . GLY A 1 83 ? 6.946 -5.285 -8.595 1.00 91.81 83 GLY A CA 1
ATOM 645 C C . GLY A 1 83 ? 8.062 -4.239 -8.495 1.00 91.81 83 GLY A C 1
ATOM 646 O O . GLY A 1 83 ? 8.729 -3.953 -9.490 1.00 91.81 83 GLY A O 1
ATOM 647 N N . ASP A 1 84 ? 8.335 -3.743 -7.287 1.00 89.06 84 ASP A N 1
ATOM 648 C CA . ASP A 1 84 ? 9.418 -2.787 -7.033 1.00 89.06 84 ASP A CA 1
ATOM 649 C C . ASP A 1 84 ? 10.798 -3.386 -7.352 1.00 89.06 84 ASP A C 1
ATOM 651 O O . ASP A 1 84 ? 11.614 -2.753 -8.026 1.00 89.06 84 ASP A O 1
ATOM 655 N N . ILE A 1 85 ? 11.051 -4.635 -6.941 1.00 89.62 85 ILE A N 1
ATOM 656 C CA . ILE A 1 85 ? 12.294 -5.352 -7.264 1.00 89.62 85 ILE A CA 1
ATOM 657 C C . ILE A 1 85 ? 12.455 -5.483 -8.784 1.00 89.62 85 ILE A C 1
ATOM 659 O O . ILE A 1 85 ? 13.521 -5.158 -9.311 1.00 89.62 85 ILE A O 1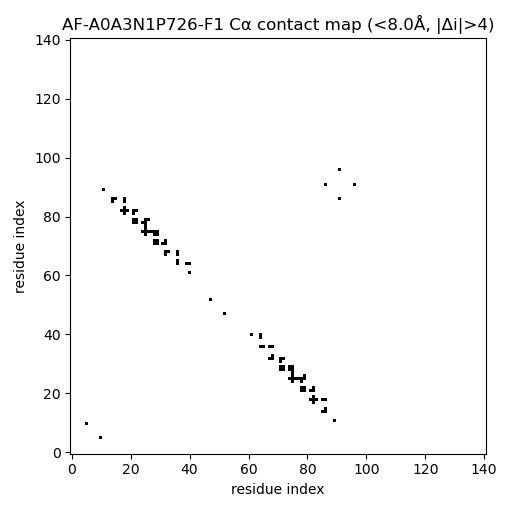
ATOM 663 N N . LEU A 1 86 ? 11.402 -5.896 -9.501 1.00 87.38 86 LEU A N 1
ATOM 664 C CA . LEU A 1 86 ? 11.420 -6.010 -10.964 1.00 87.38 86 LEU A CA 1
ATOM 665 C C . LEU A 1 86 ? 11.737 -4.669 -11.640 1.00 87.38 86 LEU A C 1
ATOM 667 O O . LEU A 1 86 ? 12.564 -4.631 -12.550 1.00 87.38 86 LEU A O 1
ATOM 671 N N . ARG A 1 87 ? 11.159 -3.563 -11.156 1.00 81.12 87 ARG A N 1
ATOM 672 C CA . ARG A 1 87 ? 11.436 -2.211 -11.667 1.00 81.12 87 ARG A CA 1
ATOM 673 C C . ARG A 1 87 ? 12.897 -1.802 -11.459 1.00 81.12 87 ARG A C 1
ATOM 675 O O . ARG A 1 87 ? 13.506 -1.208 -12.344 1.00 81.12 87 ARG A O 1
ATOM 682 N N . THR A 1 88 ? 13.490 -2.145 -10.314 1.00 81.38 88 THR A N 1
ATOM 683 C CA . THR A 1 88 ? 14.908 -1.841 -10.044 1.00 81.38 88 THR A CA 1
ATOM 684 C C . THR A 1 88 ? 15.888 -2.687 -10.865 1.00 81.38 88 THR A C 1
ATOM 686 O O . THR A 1 88 ? 17.029 -2.270 -11.060 1.00 81.38 88 THR A O 1
ATOM 689 N N . ALA A 1 89 ? 15.462 -3.847 -11.376 1.00 78.88 89 ALA A N 1
ATOM 690 C CA . ALA A 1 89 ? 16.344 -4.799 -12.046 1.00 78.88 89 ALA A CA 1
ATOM 691 C C . ALA A 1 89 ? 16.713 -4.428 -13.498 1.00 78.88 89 ALA A C 1
ATOM 693 O O . ALA A 1 89 ? 17.720 -4.929 -13.993 1.00 78.88 89 ALA A O 1
ATOM 694 N N . ILE A 1 90 ? 15.945 -3.576 -14.199 1.00 70.81 90 ILE A N 1
ATOM 695 C CA . ILE A 1 90 ? 16.067 -3.411 -15.673 1.00 70.81 90 ILE A CA 1
ATOM 696 C C . ILE A 1 90 ? 16.477 -1.993 -16.098 1.00 70.81 90 ILE A C 1
ATOM 698 O O . ILE A 1 90 ? 16.065 -1.476 -17.131 1.00 70.81 90 ILE A O 1
ATOM 702 N N . ALA A 1 91 ? 17.380 -1.391 -15.322 1.00 51.31 91 ALA A N 1
ATOM 703 C CA . ALA A 1 91 ? 17.934 -0.053 -15.538 1.00 51.31 91 ALA A CA 1
ATOM 704 C C . ALA A 1 91 ? 16.861 1.052 -15.457 1.00 51.31 91 ALA A C 1
ATOM 706 O O . ALA A 1 91 ? 16.139 1.299 -16.430 1.00 51.31 91 ALA A O 1
ATOM 707 N N . PRO A 1 92 ? 16.765 1.748 -14.313 1.00 54.88 92 PRO A N 1
ATOM 708 C CA . PRO A 1 92 ? 15.719 2.730 -14.111 1.00 54.88 92 PRO A CA 1
ATOM 709 C C . PRO A 1 92 ? 15.965 3.934 -15.025 1.00 54.88 92 PRO A C 1
ATOM 711 O O . PRO A 1 92 ? 17.089 4.436 -15.132 1.00 54.88 92 PRO A O 1
ATOM 714 N N . SER A 1 93 ? 14.920 4.425 -15.686 1.00 62.75 93 SER A N 1
ATOM 715 C CA . SER A 1 93 ? 15.023 5.725 -16.343 1.00 62.75 93 SER A CA 1
ATOM 716 C C . SER A 1 93 ? 15.269 6.803 -15.275 1.00 62.75 93 SER A C 1
ATOM 718 O O . SER A 1 93 ? 14.726 6.737 -14.168 1.00 62.75 93 SER A O 1
ATOM 720 N N . PHE A 1 94 ? 16.067 7.834 -15.580 1.00 64.69 94 PHE A N 1
ATOM 721 C CA . PHE A 1 94 ? 16.252 8.977 -14.667 1.00 64.69 94 PHE A CA 1
ATOM 722 C C . PHE A 1 94 ? 14.909 9.604 -14.245 1.00 64.69 94 PHE A C 1
ATOM 724 O O . PHE A 1 94 ? 14.787 10.146 -13.147 1.00 64.69 94 PHE A O 1
ATOM 731 N N . THR A 1 95 ? 13.886 9.485 -15.094 1.00 71.81 95 THR A N 1
ATOM 732 C CA . THR A 1 95 ? 12.512 9.910 -14.823 1.00 71.81 95 THR A CA 1
ATOM 733 C C . THR A 1 95 ? 11.847 9.082 -13.720 1.00 71.81 95 THR A C 1
ATOM 735 O O . THR A 1 95 ? 11.242 9.662 -12.822 1.00 71.81 95 THR A O 1
ATOM 738 N N . GLU A 1 96 ? 11.982 7.754 -13.733 1.00 68.25 96 GLU A N 1
ATOM 739 C CA . GLU A 1 96 ? 11.427 6.877 -12.690 1.00 68.25 96 GLU A CA 1
ATOM 740 C C . GLU A 1 96 ? 12.150 7.040 -11.353 1.00 68.25 96 GLU A C 1
ATOM 742 O O . GLU A 1 96 ? 11.495 7.112 -10.313 1.00 68.25 96 GLU A O 1
ATOM 747 N N . ILE A 1 97 ? 13.482 7.197 -11.373 1.00 78.62 97 ILE A N 1
ATOM 748 C CA . ILE A 1 97 ? 14.249 7.550 -10.166 1.00 78.62 97 ILE A CA 1
ATOM 749 C C . ILE A 1 97 ? 13.731 8.871 -9.592 1.00 78.62 97 ILE A C 1
ATOM 751 O O . ILE A 1 97 ? 13.494 8.973 -8.388 1.00 78.62 97 ILE A O 1
ATOM 755 N N . GLY A 1 98 ? 13.517 9.873 -10.450 1.00 81.00 98 GLY A N 1
ATOM 756 C CA . GLY A 1 98 ? 12.989 11.175 -10.050 1.00 81.00 98 GLY A CA 1
ATOM 757 C C . GLY A 1 98 ? 11.595 11.093 -9.423 1.00 81.00 98 GLY A C 1
ATOM 758 O O . GLY A 1 98 ? 11.355 11.721 -8.393 1.00 81.00 98 GLY A O 1
ATOM 759 N N . GLN A 1 99 ? 10.688 10.291 -9.989 1.00 80.69 99 GLN A N 1
ATOM 760 C CA . GLN A 1 99 ? 9.338 10.101 -9.440 1.00 80.69 99 GLN A CA 1
ATOM 761 C C . GLN A 1 99 ? 9.365 9.408 -8.076 1.00 80.69 99 GLN A C 1
ATOM 763 O O . GLN A 1 99 ? 8.697 9.854 -7.141 1.00 80.69 99 GLN A O 1
ATOM 768 N N . LEU A 1 100 ? 10.169 8.353 -7.936 1.00 82.88 100 LEU A N 1
ATOM 769 C CA . LEU A 1 100 ? 10.273 7.607 -6.685 1.00 82.88 100 LEU A CA 1
ATOM 770 C C . LEU A 1 100 ? 10.907 8.463 -5.577 1.00 82.88 100 LEU A C 1
ATOM 772 O O . LEU A 1 100 ? 10.403 8.503 -4.453 1.00 82.88 100 LEU A O 1
ATOM 776 N N . ALA A 1 101 ? 11.948 9.233 -5.915 1.00 84.56 101 ALA A N 1
ATOM 777 C CA . ALA A 1 101 ? 12.559 10.206 -5.015 1.00 84.56 101 ALA A CA 1
ATOM 778 C C . ALA A 1 101 ? 11.572 11.310 -4.598 1.00 84.56 101 ALA A C 1
ATOM 780 O O . ALA A 1 101 ? 11.531 11.681 -3.424 1.00 84.56 101 ALA A O 1
ATOM 781 N N . ALA A 1 102 ? 10.732 11.796 -5.519 1.00 93.38 102 ALA A N 1
ATOM 782 C CA . ALA A 1 102 ? 9.708 12.793 -5.213 1.00 93.38 102 ALA A CA 1
ATOM 783 C C . ALA A 1 102 ? 8.650 12.253 -4.236 1.00 93.38 102 ALA A C 1
ATOM 785 O O . ALA A 1 102 ? 8.339 12.912 -3.243 1.00 93.38 102 ALA A O 1
ATOM 786 N N . ILE A 1 103 ? 8.137 11.037 -4.458 1.00 94.31 103 ILE A N 1
ATOM 787 C CA . ILE A 1 103 ? 7.171 10.393 -3.549 1.00 94.31 103 ILE A CA 1
ATOM 788 C C . ILE A 1 103 ? 7.788 10.187 -2.160 1.00 94.31 103 ILE A C 1
ATOM 790 O O . ILE A 1 103 ? 7.152 10.485 -1.144 1.00 94.31 103 ILE A O 1
ATOM 794 N N . ALA A 1 104 ? 9.033 9.707 -2.103 1.00 92.88 104 ALA A N 1
ATOM 795 C CA . ALA A 1 104 ? 9.752 9.509 -0.848 1.00 92.88 104 ALA A CA 1
ATOM 796 C C . ALA A 1 104 ? 9.971 10.834 -0.094 1.00 92.88 104 ALA A C 1
ATOM 798 O O . ALA A 1 104 ? 9.755 10.896 1.121 1.00 92.88 104 ALA A O 1
ATOM 799 N N . ALA A 1 105 ? 10.330 11.908 -0.804 1.00 94.38 105 ALA A N 1
ATOM 800 C CA . ALA A 1 105 ? 10.508 13.239 -0.231 1.00 94.38 105 ALA A CA 1
ATOM 801 C C . ALA A 1 105 ? 9.196 13.805 0.330 1.00 94.38 105 ALA A C 1
ATOM 803 O O . ALA A 1 105 ? 9.177 14.271 1.468 1.00 94.38 105 ALA A O 1
ATOM 804 N N . ILE A 1 106 ? 8.089 13.701 -0.417 1.00 96.31 106 ILE A N 1
ATOM 805 C CA . ILE A 1 106 ? 6.759 14.135 0.040 1.00 96.31 106 ILE A CA 1
ATOM 806 C C . ILE A 1 106 ? 6.363 13.386 1.313 1.00 96.31 106 ILE A C 1
ATOM 808 O O . ILE A 1 106 ? 5.982 14.010 2.302 1.00 96.31 106 ILE A O 1
ATOM 812 N N . ARG A 1 107 ? 6.493 12.053 1.318 1.00 95.56 107 ARG A N 1
ATOM 813 C CA . ARG A 1 107 ? 6.161 11.222 2.485 1.00 95.56 107 ARG A CA 1
ATOM 814 C C . ARG A 1 107 ? 6.986 11.616 3.708 1.00 95.56 107 ARG A C 1
ATOM 816 O O . ARG A 1 107 ? 6.444 11.709 4.805 1.00 95.56 107 ARG A O 1
ATOM 823 N N . THR A 1 108 ? 8.279 11.853 3.512 1.00 96.19 108 THR A N 1
ATOM 824 C CA . THR A 1 108 ? 9.189 12.262 4.589 1.00 96.19 108 THR A CA 1
ATOM 825 C C . THR A 1 108 ? 8.813 13.639 5.125 1.00 96.19 108 THR A C 1
ATOM 827 O O . THR A 1 108 ? 8.689 13.802 6.335 1.00 96.19 108 THR A O 1
ATOM 830 N N . GLY A 1 109 ? 8.569 14.606 4.237 1.00 95.94 109 GLY A N 1
ATOM 831 C CA . GLY A 1 109 ? 8.172 15.960 4.612 1.00 95.94 109 GLY A CA 1
ATOM 832 C C . GLY A 1 109 ? 6.855 15.983 5.383 1.00 95.94 109 GLY A C 1
ATOM 833 O O . GLY A 1 109 ? 6.803 16.536 6.477 1.00 95.94 109 GLY A O 1
ATOM 834 N N . LEU A 1 110 ? 5.813 15.326 4.866 1.00 95.75 110 LEU A N 1
ATOM 835 C CA . LEU A 1 110 ? 4.508 15.258 5.531 1.00 95.75 110 LEU A CA 1
ATOM 836 C C . LEU A 1 110 ? 4.605 14.602 6.910 1.00 95.75 110 LEU A C 1
ATOM 838 O O . LEU A 1 110 ? 4.151 15.188 7.888 1.00 95.75 110 LEU A O 1
ATOM 842 N N . ASN A 1 111 ? 5.238 13.428 7.011 1.00 92.62 111 ASN A N 1
ATOM 843 C CA . ASN A 1 111 ? 5.398 12.747 8.298 1.00 92.62 111 ASN A CA 1
ATOM 844 C C . ASN A 1 111 ? 6.214 13.575 9.300 1.00 92.62 111 ASN A C 1
ATOM 846 O O . ASN A 1 111 ? 5.932 13.533 10.494 1.00 92.62 111 ASN A O 1
ATOM 850 N N . TYR A 1 112 ? 7.207 14.332 8.829 1.00 95.94 112 TYR A N 1
ATOM 851 C CA . TYR A 1 112 ? 7.993 15.219 9.679 1.00 95.94 112 TYR A CA 1
ATOM 852 C C . TYR A 1 112 ? 7.156 16.371 10.247 1.00 95.94 112 TYR A C 1
ATOM 854 O O . TYR A 1 112 ? 7.202 16.616 11.451 1.00 95.94 112 TYR A O 1
ATOM 862 N N . PHE A 1 113 ? 6.380 17.060 9.403 1.00 95.50 113 PHE A N 1
ATOM 863 C CA . PHE A 1 113 ? 5.518 18.162 9.841 1.00 95.50 113 PHE A CA 1
ATOM 864 C C . PHE A 1 113 ? 4.422 17.688 10.796 1.00 95.50 113 PHE A C 1
ATOM 866 O O . PHE A 1 113 ? 4.275 18.258 11.871 1.00 95.50 113 PHE A O 1
ATOM 873 N N . LEU A 1 114 ? 3.741 16.589 10.464 1.00 93.69 114 LEU A N 1
ATOM 874 C CA . LEU A 1 114 ? 2.741 15.975 11.342 1.00 93.69 114 LEU A CA 1
ATOM 875 C C . LEU A 1 114 ? 3.337 15.587 12.700 1.00 93.69 114 LEU A C 1
ATOM 877 O O . LEU A 1 114 ? 2.756 15.885 13.738 1.00 93.69 114 LEU A O 1
ATOM 881 N N . GLY A 1 115 ? 4.518 14.959 12.713 1.00 92.75 115 GLY A N 1
ATOM 882 C CA . GLY A 1 115 ? 5.194 14.607 13.963 1.00 92.75 115 GLY A CA 1
ATOM 883 C C . GLY A 1 115 ? 5.549 15.829 14.816 1.00 92.75 115 GLY A C 1
ATOM 884 O O . GLY A 1 115 ? 5.419 15.781 16.035 1.00 92.75 115 GLY A O 1
ATOM 885 N N . ARG A 1 116 ? 5.955 16.938 14.184 1.00 92.81 116 ARG A N 1
ATOM 886 C CA . ARG A 1 116 ? 6.252 18.208 14.868 1.00 92.81 116 ARG A CA 1
ATOM 887 C C . ARG A 1 116 ? 5.012 18.842 15.492 1.00 92.81 116 ARG A C 1
ATOM 889 O O . ARG A 1 116 ? 5.105 19.307 16.622 1.00 92.81 116 ARG A O 1
ATOM 896 N N . GLU A 1 117 ? 3.894 18.877 14.772 1.00 91.88 117 GLU A N 1
ATOM 897 C CA . GLU A 1 117 ? 2.636 19.450 15.274 1.00 91.88 117 GLU A CA 1
ATOM 898 C C . GLU A 1 117 ? 2.099 18.651 16.470 1.00 91.88 117 GLU A C 1
ATOM 900 O O . GLU A 1 117 ? 1.742 19.232 17.492 1.00 91.88 117 GLU A O 1
ATOM 905 N N . ILE A 1 118 ? 2.144 17.317 16.394 1.00 92.81 118 ILE A N 1
ATOM 906 C CA . ILE A 1 118 ? 1.713 16.432 17.488 1.00 92.81 118 ILE A CA 1
ATOM 907 C C . ILE A 1 118 ? 2.573 16.626 18.745 1.00 92.81 118 ILE A C 1
ATOM 909 O O . ILE A 1 118 ? 2.045 16.643 19.857 1.00 92.81 118 ILE A O 1
ATOM 913 N N . GLU A 1 119 ? 3.893 16.769 18.593 1.00 91.94 119 GLU A N 1
ATOM 914 C CA . GLU A 1 119 ? 4.789 17.000 19.734 1.00 91.94 119 GLU A CA 1
ATOM 915 C C . GLU A 1 119 ? 4.490 18.343 20.420 1.00 91.94 119 GLU A C 1
ATOM 917 O O . GLU A 1 119 ? 4.460 18.420 21.646 1.00 91.94 119 GLU A O 1
ATOM 922 N N . GLN A 1 120 ? 4.189 19.387 19.640 1.00 89.69 120 GLN A N 1
ATOM 923 C CA . GLN A 1 120 ? 3.817 20.702 20.170 1.00 89.69 120 GLN A CA 1
ATOM 924 C C . GLN A 1 120 ? 2.512 20.657 20.972 1.00 89.69 120 GLN A C 1
ATOM 926 O O . GLN A 1 120 ? 2.473 21.170 22.091 1.00 89.69 120 GLN A O 1
ATOM 931 N N . GLU A 1 121 ? 1.470 20.004 20.448 1.00 85.62 121 GLU A N 1
ATOM 932 C CA . GLU A 1 121 ? 0.211 19.818 21.183 1.00 85.62 121 GLU A CA 1
ATOM 933 C C . GLU A 1 121 ? 0.421 19.006 22.472 1.00 85.62 121 GLU A C 1
ATOM 935 O O . GLU A 1 121 ? -0.152 19.323 23.517 1.00 85.62 121 GLU A O 1
ATOM 940 N N . ARG A 1 122 ? 1.273 17.972 22.435 1.00 86.62 122 ARG A N 1
ATOM 941 C CA . ARG A 1 122 ? 1.583 17.142 23.607 1.00 86.62 122 ARG A CA 1
ATOM 942 C C . ARG A 1 122 ? 2.272 17.947 24.712 1.00 86.62 122 ARG A C 1
ATOM 944 O O . ARG A 1 122 ? 1.888 17.820 25.875 1.00 86.62 122 ARG A O 1
ATOM 951 N N . GLU A 1 123 ? 3.252 18.778 24.359 1.00 84.88 123 GLU A N 1
ATOM 952 C CA . GLU A 1 123 ? 3.927 19.666 25.312 1.00 84.88 123 GLU A CA 1
ATOM 953 C C . GLU A 1 123 ? 2.969 20.699 25.925 1.00 84.88 123 GLU A C 1
ATOM 955 O O . GLU A 1 123 ? 3.066 21.001 27.116 1.00 84.88 123 GLU A O 1
ATOM 960 N N . GLU A 1 124 ? 2.038 21.244 25.139 1.00 82.75 124 GLU A N 1
ATOM 961 C CA . GLU A 1 124 ? 1.044 22.201 25.630 1.00 82.75 124 GLU A CA 1
ATOM 962 C C . GLU A 1 124 ? 0.095 21.554 26.652 1.00 82.75 124 GLU A C 1
ATOM 964 O O . GLU A 1 124 ? -0.123 22.105 27.734 1.00 82.75 124 GLU A O 1
ATOM 969 N N . ILE A 1 125 ? -0.390 20.340 26.375 1.00 81.94 125 ILE A N 1
ATOM 970 C CA . ILE A 1 125 ? -1.239 19.569 27.299 1.00 81.94 125 ILE A CA 1
ATOM 971 C C . ILE A 1 125 ? -0.497 19.233 28.605 1.00 81.94 125 ILE A C 1
ATOM 973 O O . ILE A 1 125 ? -1.087 19.293 29.689 1.00 81.94 125 ILE A O 1
ATOM 977 N N . GLU A 1 126 ? 0.796 18.904 28.533 1.00 80.06 126 GLU A N 1
ATOM 978 C CA . GLU A 1 126 ? 1.619 18.588 29.708 1.00 80.06 126 GLU A CA 1
ATOM 979 C C . GLU A 1 126 ? 1.867 19.826 30.587 1.00 80.06 126 GLU A C 1
ATOM 981 O O . GLU A 1 126 ? 1.806 19.735 31.813 1.00 80.06 126 GLU A O 1
ATOM 986 N N . ARG A 1 127 ? 2.047 21.009 29.983 1.00 76.00 127 ARG A N 1
ATOM 987 C CA . ARG A 1 127 ? 2.174 22.284 30.719 1.00 76.00 127 ARG A CA 1
ATOM 988 C C . ARG A 1 127 ? 0.860 22.758 31.336 1.00 76.00 127 ARG A C 1
ATOM 990 O O . ARG A 1 127 ? 0.883 23.408 32.380 1.00 76.00 127 ARG A O 1
ATOM 997 N N . LEU A 1 128 ? -0.269 22.470 30.689 1.00 71.88 128 LEU A N 1
ATOM 998 C CA . LEU A 1 128 ? -1.600 22.874 31.148 1.00 71.88 128 LEU A CA 1
ATOM 999 C C . LEU A 1 128 ? -2.217 21.904 32.160 1.00 71.88 128 LEU A C 1
ATOM 1001 O O . LEU A 1 128 ? -3.210 22.262 32.788 1.00 71.88 128 LEU A O 1
ATOM 1005 N N . SER A 1 129 ? -1.642 20.712 32.346 1.00 68.12 129 SER A N 1
ATOM 1006 C CA . SER A 1 129 ? -2.047 19.763 33.385 1.00 68.12 129 SER A CA 1
ATOM 1007 C C . SER A 1 129 ? -1.529 20.250 34.746 1.00 68.12 129 SER A C 1
ATOM 1009 O O . SER A 1 129 ? -0.327 20.151 35.007 1.00 68.12 129 SER A O 1
ATOM 1011 N N . PRO A 1 130 ? -2.383 20.791 35.639 1.00 61.03 130 PRO A N 1
ATOM 1012 C CA . PRO A 1 130 ? -1.941 21.227 36.956 1.00 61.03 130 PRO A CA 1
ATOM 1013 C C . PRO A 1 130 ? -1.398 20.009 37.696 1.00 61.03 130 PRO A C 1
ATOM 1015 O O . PRO A 1 130 ? -2.060 18.971 37.737 1.00 61.03 130 PRO A O 1
ATOM 1018 N N . GLN A 1 131 ? -0.193 20.128 38.258 1.00 62.84 131 GLN A N 1
ATOM 1019 C CA . GLN A 1 131 ? 0.412 19.085 39.081 1.00 62.84 131 GLN A CA 1
ATOM 1020 C C . GLN A 1 131 ? -0.585 18.658 40.164 1.00 62.84 131 GLN A C 1
ATOM 1022 O O . GLN A 1 131 ? -0.816 19.382 41.132 1.00 62.84 131 GLN A O 1
ATOM 1027 N N . VAL A 1 132 ? -1.192 17.483 39.994 1.00 60.41 132 VAL A N 1
ATOM 1028 C CA . VAL A 1 132 ? -1.919 16.813 41.068 1.00 60.41 132 VAL A CA 1
ATOM 1029 C C . VAL A 1 132 ? -0.848 16.308 42.023 1.00 60.41 132 VAL A C 1
ATOM 1031 O O . VAL A 1 132 ? -0.276 15.238 41.821 1.00 60.41 132 VAL A O 1
ATOM 1034 N N . ASP A 1 133 ? -0.525 17.140 43.015 1.00 62.28 133 ASP A N 1
ATOM 1035 C CA . ASP A 1 133 ? 0.343 16.782 44.131 1.00 62.28 133 ASP A CA 1
ATOM 1036 C C . ASP A 1 133 ? -0.242 15.531 44.818 1.00 62.28 133 ASP A C 1
ATOM 1038 O O . ASP A 1 133 ? -1.351 15.591 45.360 1.00 62.28 133 ASP A O 1
ATOM 1042 N N . PRO A 1 134 ? 0.471 14.390 44.821 1.00 63.34 134 PRO A N 1
ATOM 1043 C CA . PRO A 1 134 ? -0.005 13.151 45.432 1.00 63.34 134 PRO A CA 1
ATOM 1044 C C . PRO A 1 134 ? -0.228 13.230 46.954 1.00 63.34 134 PRO A C 1
ATOM 1046 O O . PRO A 1 134 ? -0.633 12.232 47.550 1.00 63.34 134 PRO A O 1
ATOM 1049 N N . LYS A 1 135 ? 0.075 14.359 47.618 1.00 61.75 135 LYS A N 1
ATOM 1050 C CA . LYS A 1 135 ? 0.108 14.479 49.086 1.00 61.75 135 LYS A CA 1
ATOM 1051 C C . LYS A 1 135 ? -1.017 15.274 49.749 1.00 61.75 135 LYS A C 1
ATOM 1053 O O . LYS A 1 135 ? -0.842 15.730 50.877 1.00 61.75 135 LYS A O 1
ATOM 1058 N N . THR A 1 136 ? -2.202 15.363 49.156 1.00 62.03 136 THR A N 1
ATOM 1059 C CA . THR A 1 136 ? -3.394 15.812 49.904 1.00 62.03 136 THR A CA 1
ATOM 1060 C C . THR A 1 136 ? -4.423 14.689 50.036 1.00 62.03 136 THR A C 1
ATOM 1062 O O . THR A 1 136 ? -5.248 14.490 49.145 1.00 62.03 136 THR A O 1
ATOM 1065 N N . PRO A 1 137 ? -4.413 13.932 51.153 1.00 58.91 137 PRO A N 1
ATOM 1066 C CA . PRO A 1 137 ? -5.553 13.109 51.524 1.00 58.91 137 PRO A CA 1
ATOM 1067 C C . PRO A 1 137 ? -6.733 14.052 51.751 1.00 58.91 137 PRO A C 1
ATOM 1069 O O . PRO A 1 137 ? -6.676 14.925 52.618 1.00 58.91 137 PRO A O 1
ATOM 1072 N N . GLY A 1 138 ? -7.777 13.906 50.937 1.00 65.06 138 GLY A N 1
ATOM 1073 C CA . GLY A 1 138 ? -8.991 14.698 51.052 1.00 65.06 138 GLY A CA 1
ATOM 1074 C C . GLY A 1 138 ? -9.602 14.550 52.442 1.00 65.06 138 GLY A C 1
ATOM 1075 O O . GLY A 1 138 ? -10.102 13.487 52.804 1.00 65.06 138 GLY A O 1
ATOM 1076 N N . THR A 1 139 ? -9.579 15.631 53.215 1.00 68.12 139 THR A N 1
ATOM 1077 C CA . THR A 1 139 ? -10.481 15.832 54.344 1.00 68.12 139 THR A CA 1
ATOM 1078 C C . THR A 1 139 ? -11.859 16.139 53.769 1.00 68.12 139 THR A C 1
ATOM 1080 O O . THR A 1 139 ? -12.137 17.275 53.385 1.00 68.12 139 THR A O 1
ATOM 1083 N N . ALA A 1 140 ? -12.694 15.111 53.634 1.00 60.38 140 ALA A N 1
ATOM 1084 C CA . ALA A 1 140 ? -14.120 15.297 53.399 1.00 60.38 140 ALA A CA 1
ATOM 1085 C C . ALA A 1 140 ? -14.809 15.618 54.747 1.00 60.38 140 ALA A C 1
ATOM 1087 O O . ALA A 1 140 ? -14.437 14.995 55.746 1.00 60.38 140 ALA A O 1
ATOM 1088 N N . PRO A 1 141 ? -15.729 16.601 54.790 1.00 63.16 141 PRO A N 1
ATOM 1089 C CA . PRO A 1 141 ? -16.422 17.033 56.007 1.00 63.16 141 PRO A CA 1
ATOM 1090 C C . PRO A 1 141 ? -17.433 16.011 56.539 1.00 63.16 141 PRO A C 1
ATOM 1092 O O . PRO A 1 141 ? -17.967 15.216 55.730 1.00 63.16 141 PRO A O 1
#

Mean predicted aligned error: 15.31 Å

Secondary structure (DSSP, 8-state):
-------HHHHHHHHHHHHHHHHHHHHHHHHHHHHHHHHHHHHHHHHTTTS---HHHHHHHHHHHHHHHHHHHHHHHHHHHHHHHHHHHT---HHHHHHHHHHHHHHHHHHHHHHHHHHHHHHHHHHHS----TT------

Solvent-accessible surface area (backbone atoms only — not comparable to full-atom values): 7976 Å² total; per-residue (Å²): 145,83,84,77,69,80,54,70,63,60,58,50,52,54,46,54,51,49,30,52,52,33,37,49,51,13,51,48,40,32,49,52,26,51,52,54,38,48,54,50,52,54,50,54,61,59,52,49,78,74,52,95,67,66,77,69,64,53,56,5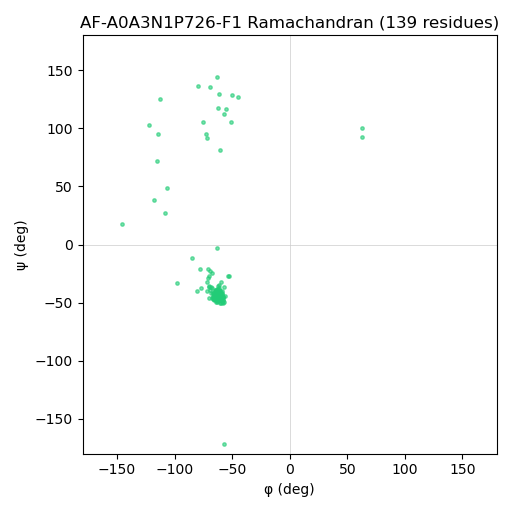7,52,52,50,53,42,50,55,52,32,49,51,26,43,52,54,16,49,55,30,37,50,50,22,52,52,57,55,65,70,71,68,65,51,73,65,56,52,50,51,53,52,48,54,51,49,51,54,51,52,52,53,50,53,52,53,52,54,52,50,52,55,51,53,51,53,59,73,67,49,76,82,78,69,92,83,68,83,80,83,76,134

Radius of gyration: 26.29 Å; Cα contacts (8 Å, |Δi|>4): 54; chains: 1; bounding box: 55×39×92 Å

pLDDT: mean 81.11, std 15.57, range [43.84, 98.5]

Sequence (141 aa):
MSEELLPESTLRDVVDLAVRLVEFAGALIIFIGAAWAFVQFVGYGTVRLRNWKGPTGAAFGFNRIRLTLGRFLALGLEFQLAGDILRTAIAPSFTEIGQLAAIAAIRTGLNYFLGREIEQEREEIERLSPQVDPKTPGTAP

Foldseek 3Di:
DPPPDDPLVVVVVVLVVVLVVLLVVLVVLLVVLVVVLVVQVVVCVVVCVPDPDDDVVVVVSNVVSVVSSVVSNVVSVVSNVVSVVSCVPSDHDPVRVVVVVVVVVVVVVVVVVVVVVVVVVVVVVVVPPPPPDPPDDDPDD